Protein AF-T1W4P6-F1 (afdb_monomer_lite)

pLDDT: mean 89.42, std 10.17, range [40.12, 97.69]

Organism: NCBI:txid1389731

InterPro domains:
  IPR001242 Condensation domain [PF00668] (40-151)
  IPR023213 Chloramphenicol acetyltransferase-like domain superfamily [G3DSA:3.30.559.10] (38-151)

Foldseek 3Di:
DDDPCPVVVVVVVVVVVVVVVVVVVPDPPDDDDDDDPPPFDDDDPVRQVVVVVCVVPPLFLPPFDADDDDDPDDDDVVVVQVVVQVVCQVDQVQQWAWAADPVRGTGIDRDNGDHAAEDDDDAPDPVSVVVVSVVVSSGDADRHPDSPHYD

Sequence (151 aa):
MTDLKDPAREAARQALIARRLRARQTAPTARITPRPSGAEVPLSYAQERVWFMDQLAPGEAAYHIAVPLRVRGPLDVDALRAALTGLAERHESQRTRFPADADGRPTVVVADTADVPLTVVDAPDEAAAQALVEAAAAEPFDLANGPLLRA

Structure (mmCIF, N/CA/C/O backbone):
data_AF-T1W4P6-F1
#
_entry.id   AF-T1W4P6-F1
#
loop_
_atom_site.group_PDB
_atom_site.id
_atom_site.type_symbol
_atom_site.label_atom_id
_atom_site.label_alt_id
_atom_site.label_comp_id
_atom_site.label_asym_id
_atom_site.label_entity_id
_atom_s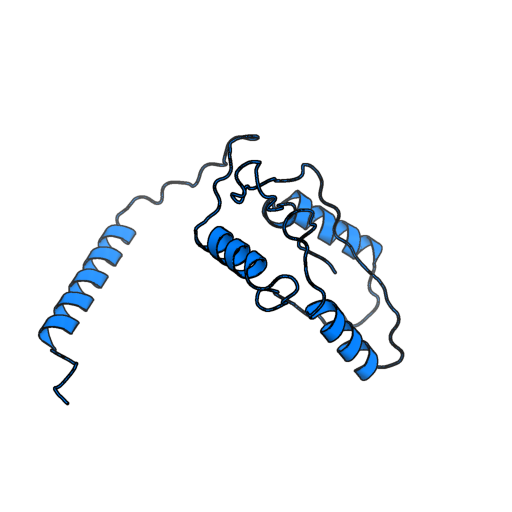ite.label_seq_id
_atom_site.pdbx_PDB_ins_code
_atom_site.Cartn_x
_atom_site.Cartn_y
_atom_site.Cartn_z
_atom_site.occupancy
_atom_site.B_iso_or_equiv
_atom_site.auth_seq_id
_atom_site.auth_comp_id
_atom_site.auth_asym_id
_atom_site.auth_atom_id
_atom_site.pdbx_PDB_model_num
ATOM 1 N N . MET A 1 1 ? 13.407 38.004 28.223 1.00 40.12 1 MET A N 1
ATOM 2 C CA . MET A 1 1 ? 14.023 36.770 27.695 1.00 40.12 1 MET A CA 1
ATOM 3 C C . MET A 1 1 ? 14.544 35.998 28.895 1.00 40.12 1 MET A C 1
ATOM 5 O O . MET A 1 1 ? 15.700 36.144 29.261 1.00 40.12 1 MET A O 1
ATOM 9 N N . THR A 1 2 ? 13.630 35.339 29.610 1.00 44.28 2 THR A N 1
ATOM 10 C CA . THR A 1 2 ? 13.870 34.798 30.955 1.00 44.28 2 THR A CA 1
ATOM 11 C C . THR A 1 2 ? 14.098 33.297 30.854 1.00 44.28 2 THR A C 1
ATOM 13 O O . THR A 1 2 ? 13.376 32.600 30.145 1.00 44.28 2 THR A O 1
ATOM 16 N N . ASP A 1 3 ? 15.151 32.871 31.533 1.00 51.06 3 ASP A N 1
ATOM 17 C CA . ASP A 1 3 ? 15.798 31.566 31.524 1.00 51.06 3 ASP A CA 1
ATOM 18 C C . ASP A 1 3 ? 14.819 30.375 31.581 1.00 51.06 3 ASP A C 1
ATOM 20 O O . ASP A 1 3 ? 14.034 30.227 32.518 1.00 51.06 3 ASP A O 1
ATOM 24 N N . LEU A 1 4 ? 14.845 29.535 30.541 1.00 53.81 4 LEU A N 1
ATOM 25 C CA . LEU A 1 4 ? 13.861 28.475 30.278 1.00 53.81 4 LEU A CA 1
ATOM 26 C C . LEU A 1 4 ? 14.314 27.086 30.768 1.00 53.81 4 LEU A C 1
ATOM 28 O O . LEU A 1 4 ? 13.773 26.069 30.330 1.00 53.81 4 LEU A O 1
ATOM 32 N N . LYS A 1 5 ? 15.312 27.018 31.655 1.00 59.38 5 LYS A N 1
ATOM 33 C CA . LYS A 1 5 ? 15.828 25.761 32.218 1.00 59.38 5 LYS A CA 1
ATOM 34 C C . LYS A 1 5 ? 15.899 25.827 33.738 1.00 59.38 5 LYS A C 1
ATOM 36 O O . LYS A 1 5 ? 16.974 25.797 34.321 1.00 59.38 5 LYS A O 1
ATOM 41 N N . ASP A 1 6 ? 14.731 25.885 34.370 1.00 79.19 6 ASP A N 1
ATOM 42 C CA . ASP A 1 6 ? 14.603 25.663 35.811 1.00 79.19 6 ASP A CA 1
ATOM 43 C C . ASP A 1 6 ? 15.124 24.246 36.157 1.00 79.19 6 ASP A C 1
ATOM 45 O O . ASP A 1 6 ? 14.495 23.248 35.775 1.00 79.19 6 ASP A O 1
ATOM 49 N N . PRO A 1 7 ? 16.265 24.125 36.860 1.00 76.88 7 PRO A N 1
ATOM 50 C CA . PRO A 1 7 ? 16.890 22.838 37.154 1.00 76.88 7 PRO A CA 1
ATOM 51 C C . PRO A 1 7 ? 16.015 21.952 38.051 1.00 76.88 7 PRO A C 1
ATOM 53 O O . PRO A 1 7 ? 16.107 20.724 37.977 1.00 76.88 7 PRO A O 1
ATOM 56 N N . ALA A 1 8 ? 15.115 22.539 38.849 1.00 80.69 8 ALA A N 1
ATOM 57 C CA . ALA A 1 8 ? 14.180 21.782 39.675 1.00 80.69 8 ALA A CA 1
ATOM 58 C C . ALA A 1 8 ? 13.114 21.078 38.821 1.00 80.69 8 ALA A C 1
ATOM 60 O O . ALA A 1 8 ? 12.750 19.930 39.096 1.00 80.69 8 ALA A O 1
ATOM 61 N N . ARG A 1 9 ? 12.651 21.722 37.739 1.00 78.56 9 ARG A N 1
ATOM 62 C CA . ARG A 1 9 ? 11.715 21.110 36.778 1.00 78.56 9 ARG A CA 1
ATOM 63 C C . ARG A 1 9 ? 12.354 19.961 36.008 1.00 78.56 9 ARG A C 1
ATOM 65 O O . ARG A 1 9 ? 11.701 18.940 35.797 1.00 78.56 9 ARG A O 1
ATOM 72 N N . GLU A 1 10 ? 13.618 20.102 35.621 1.00 85.88 10 GLU A N 1
ATOM 73 C CA . GLU A 1 10 ? 14.347 19.047 34.912 1.00 85.88 10 GLU A CA 1
ATOM 74 C C . GLU A 1 10 ? 14.583 17.825 35.814 1.00 85.88 10 GLU A C 1
ATOM 76 O O 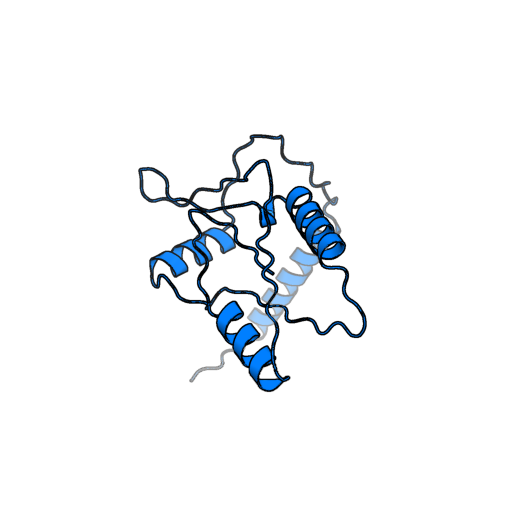. GLU A 1 10 ? 14.284 16.697 35.418 1.00 85.88 10 GLU A O 1
ATOM 81 N N . ALA A 1 11 ? 14.988 18.037 37.070 1.00 88.00 11 ALA A N 1
ATOM 82 C CA . ALA A 1 11 ? 15.131 16.959 38.049 1.00 88.00 11 ALA A CA 1
ATOM 83 C C . ALA A 1 11 ? 13.797 16.236 38.320 1.00 88.00 11 ALA A C 1
ATOM 85 O O . ALA A 1 11 ? 13.741 15.003 38.346 1.00 88.00 11 ALA A O 1
ATOM 86 N N . ALA A 1 12 ? 12.695 16.985 38.454 1.00 90.50 12 ALA A N 1
ATOM 87 C CA . ALA A 1 12 ? 11.360 16.412 38.627 1.00 90.50 12 ALA A CA 1
ATOM 88 C C . ALA A 1 12 ? 10.919 15.581 37.408 1.00 90.50 12 ALA A C 1
ATOM 90 O O . ALA A 1 12 ? 10.349 14.495 37.564 1.00 90.50 12 ALA A O 1
ATOM 91 N N . ARG A 1 13 ? 11.222 16.047 36.188 1.00 88.12 13 ARG A N 1
ATOM 92 C CA . ARG A 1 13 ? 10.955 15.317 34.941 1.00 88.12 13 ARG A CA 1
ATOM 93 C C . ARG A 1 13 ? 11.752 14.017 34.874 1.00 88.12 13 ARG A C 1
ATOM 95 O O . ARG A 1 13 ? 11.176 12.971 34.576 1.00 88.12 13 ARG A O 1
ATOM 102 N N . GLN A 1 14 ? 13.044 14.058 35.187 1.00 90.56 14 GLN A N 1
ATOM 103 C CA . GLN A 1 14 ? 13.910 12.876 35.198 1.00 90.56 14 GLN A CA 1
ATOM 104 C C . GLN A 1 14 ? 13.453 11.849 36.240 1.00 90.56 14 GLN A C 1
ATOM 106 O O . GLN A 1 14 ? 13.344 10.663 35.926 1.00 90.56 14 GLN A O 1
ATOM 111 N N . ALA A 1 15 ? 13.087 12.297 37.445 1.00 91.12 15 ALA A N 1
ATOM 112 C CA . ALA A 1 15 ? 12.538 11.432 38.486 1.00 91.12 15 ALA A CA 1
ATOM 113 C C . ALA A 1 15 ? 11.208 10.785 38.060 1.00 91.12 15 ALA A C 1
ATOM 115 O O . ALA A 1 15 ? 10.995 9.588 38.277 1.00 91.12 15 ALA A O 1
ATOM 116 N N . LEU A 1 16 ? 10.325 11.543 37.400 1.00 90.38 16 LEU A N 1
ATOM 117 C CA . LEU A 1 16 ? 9.068 11.024 36.861 1.00 90.38 16 LEU A CA 1
ATOM 118 C C . LEU A 1 16 ? 9.304 9.970 35.770 1.00 90.38 16 LEU A C 1
ATOM 120 O O . LEU A 1 16 ? 8.656 8.919 35.790 1.00 90.38 16 LEU A O 1
ATOM 124 N N . ILE A 1 17 ? 10.231 10.229 34.842 1.00 89.75 17 ILE A N 1
ATOM 125 C CA . ILE A 1 17 ? 10.608 9.288 33.779 1.00 89.75 17 ILE A CA 1
ATOM 126 C C . ILE A 1 17 ? 11.190 8.013 34.393 1.00 89.75 17 ILE A C 1
ATOM 128 O O . ILE A 1 17 ? 10.714 6.922 34.083 1.00 89.75 17 ILE A O 1
ATOM 132 N N . ALA A 1 18 ? 12.143 8.128 35.320 1.00 90.00 18 ALA A N 1
ATOM 133 C CA . ALA A 1 18 ? 12.743 6.981 35.998 1.00 90.00 18 ALA A CA 1
ATOM 134 C C . ALA A 1 18 ? 11.692 6.139 36.739 1.00 90.00 18 ALA A C 1
ATOM 136 O O . ALA A 1 18 ? 11.698 4.910 36.645 1.00 90.00 18 ALA A O 1
ATOM 137 N N . ARG A 1 19 ? 10.733 6.786 37.419 1.00 88.12 19 ARG A N 1
ATOM 138 C CA . ARG A 1 19 ? 9.617 6.102 38.089 1.00 88.12 19 ARG A CA 1
ATOM 139 C C . ARG A 1 19 ? 8.716 5.361 37.097 1.00 88.12 19 ARG A C 1
ATOM 141 O O . ARG A 1 19 ? 8.358 4.214 37.346 1.00 88.12 19 ARG A O 1
ATOM 148 N N . ARG A 1 20 ? 8.368 5.989 35.967 1.00 85.94 20 ARG A N 1
ATOM 149 C CA . ARG A 1 20 ? 7.557 5.377 34.894 1.00 85.94 20 ARG A CA 1
ATOM 150 C C . ARG A 1 20 ? 8.270 4.186 34.248 1.00 85.94 20 ARG A C 1
ATOM 152 O O . ARG A 1 20 ? 7.627 3.172 33.994 1.00 85.94 20 ARG A O 1
ATOM 159 N N . LEU A 1 21 ? 9.577 4.296 34.003 1.00 82.31 21 LEU A N 1
ATOM 160 C CA . LEU A 1 21 ? 10.385 3.220 33.425 1.00 82.31 21 LEU A CA 1
ATOM 161 C C . LEU A 1 21 ? 10.487 2.019 34.372 1.00 82.31 21 LEU A C 1
ATOM 163 O O . LEU A 1 21 ? 10.262 0.895 33.933 1.00 82.31 21 LEU A O 1
ATOM 167 N N . ARG A 1 22 ? 10.727 2.248 35.671 1.00 82.31 22 ARG A N 1
ATOM 168 C CA . ARG A 1 22 ? 10.727 1.181 36.688 1.00 82.31 22 ARG A CA 1
ATOM 169 C C . ARG A 1 22 ? 9.370 0.483 36.784 1.00 82.31 22 ARG A C 1
ATOM 171 O O . ARG A 1 22 ? 9.324 -0.738 36.737 1.00 82.31 22 ARG A O 1
ATOM 178 N N . ALA A 1 23 ? 8.274 1.244 36.824 1.00 74.81 23 ALA A N 1
ATOM 179 C CA . ALA A 1 23 ? 6.922 0.680 36.862 1.00 74.81 23 ALA A CA 1
ATOM 180 C C . ALA A 1 23 ? 6.593 -0.176 35.622 1.00 74.81 23 ALA A C 1
ATOM 182 O O . ALA A 1 23 ? 5.919 -1.197 35.739 1.00 74.81 23 ALA A O 1
ATOM 183 N N . ARG A 1 24 ? 7.095 0.210 34.439 1.00 67.94 24 ARG A N 1
ATOM 184 C CA . ARG A 1 24 ? 6.977 -0.580 33.201 1.00 67.94 24 ARG A CA 1
ATOM 185 C C . ARG A 1 24 ? 7.800 -1.867 33.227 1.00 67.94 24 ARG A C 1
ATOM 187 O O . ARG A 1 24 ? 7.344 -2.861 32.684 1.00 67.94 24 ARG A O 1
ATOM 194 N N . GLN A 1 25 ? 8.983 -1.846 33.839 1.00 68.31 25 GLN A N 1
ATOM 195 C CA . GLN A 1 25 ? 9.841 -3.030 33.973 1.00 68.31 25 GLN A CA 1
ATOM 196 C C . GLN A 1 25 ? 9.273 -4.055 34.962 1.00 68.31 25 GLN A C 1
ATOM 198 O O . GLN A 1 25 ? 9.517 -5.246 34.812 1.00 68.31 25 GLN A O 1
ATOM 203 N N . THR A 1 26 ? 8.510 -3.604 35.961 1.00 67.88 26 THR A N 1
ATOM 204 C CA . THR A 1 26 ? 7.869 -4.477 36.957 1.00 67.88 26 THR A CA 1
ATOM 205 C C . THR A 1 26 ? 6.483 -4.967 36.548 1.00 67.88 26 THR A C 1
ATOM 207 O O . THR A 1 26 ? 5.939 -5.857 37.197 1.00 67.88 26 THR A O 1
ATOM 210 N N . ALA A 1 27 ? 5.882 -4.382 35.509 1.00 68.81 27 ALA A N 1
ATOM 211 C CA . ALA A 1 27 ? 4.603 -4.850 35.001 1.00 68.81 27 ALA A CA 1
ATOM 212 C C . ALA A 1 27 ? 4.817 -6.185 34.267 1.00 68.81 27 ALA A C 1
ATOM 214 O O . ALA A 1 27 ? 5.669 -6.243 33.376 1.00 68.81 27 ALA A O 1
ATOM 215 N N . PRO A 1 28 ? 4.070 -7.255 34.599 1.00 68.25 28 PRO A N 1
ATOM 216 C CA . PRO A 1 28 ? 4.125 -8.478 33.815 1.00 68.25 28 PRO A CA 1
ATOM 217 C C . PRO A 1 28 ? 3.788 -8.133 32.363 1.00 68.25 28 PRO A C 1
ATOM 219 O O . PRO A 1 28 ? 2.805 -7.438 32.093 1.00 68.25 28 PRO A O 1
ATOM 222 N N . THR A 1 29 ? 4.618 -8.588 31.426 1.00 71.44 29 THR A N 1
ATOM 223 C CA . THR A 1 29 ? 4.344 -8.467 29.995 1.00 71.44 29 THR A CA 1
ATOM 224 C C . THR A 1 29 ? 3.125 -9.321 29.679 1.00 71.44 29 THR A C 1
ATOM 226 O O . THR A 1 29 ? 3.221 -10.519 29.411 1.00 71.44 29 THR A O 1
ATOM 229 N N . ALA A 1 30 ? 1.944 -8.710 29.767 1.00 75.12 30 ALA A N 1
ATOM 230 C CA . ALA A 1 30 ? 0.710 -9.336 29.336 1.00 75.12 30 ALA A CA 1
ATOM 231 C C . ALA A 1 30 ? 0.892 -9.765 27.877 1.00 75.12 30 ALA A C 1
ATOM 233 O O . ALA A 1 30 ? 1.263 -8.956 27.021 1.00 75.12 30 ALA A O 1
ATOM 234 N N . ARG A 1 31 ? 0.690 -11.057 27.599 1.00 81.88 31 ARG A N 1
ATOM 235 C CA . ARG A 1 31 ? 0.717 -11.554 26.225 1.00 81.88 31 ARG A CA 1
ATOM 236 C C . ARG A 1 31 ? -0.386 -10.847 25.452 1.00 81.88 31 ARG A C 1
ATOM 238 O O . ARG A 1 31 ? -1.541 -10.874 25.870 1.00 81.88 31 ARG A O 1
ATOM 245 N N . ILE A 1 32 ? -0.024 -10.244 24.326 1.00 80.12 32 ILE A N 1
ATOM 246 C CA . ILE A 1 32 ? -1.004 -9.736 23.372 1.00 80.12 32 ILE A CA 1
ATOM 247 C C . ILE A 1 32 ? -1.686 -10.964 22.772 1.00 80.12 32 ILE A C 1
ATOM 249 O O . ILE A 1 32 ? -1.058 -11.751 22.063 1.00 80.12 32 ILE A O 1
ATOM 253 N N . THR A 1 33 ? -2.947 -11.173 23.126 1.00 85.19 33 THR A N 1
ATOM 254 C CA . THR A 1 33 ? -3.762 -12.242 22.553 1.00 85.19 33 THR A CA 1
ATOM 255 C C . THR A 1 33 ? -4.211 -11.844 21.149 1.00 85.19 33 THR A C 1
ATOM 257 O O . THR A 1 33 ? -4.514 -10.667 20.935 1.00 85.19 33 THR A O 1
ATOM 260 N N . PRO A 1 34 ? -4.297 -12.790 20.197 1.00 82.38 34 PRO A N 1
ATOM 261 C CA . PRO A 1 34 ? -4.894 -12.516 18.897 1.00 82.38 34 PRO A CA 1
ATOM 262 C C . PRO A 1 34 ? -6.296 -11.927 19.058 1.00 82.38 34 PRO A C 1
ATOM 264 O O . PRO A 1 34 ? -7.078 -12.387 19.896 1.00 82.38 34 PRO A O 1
ATOM 267 N N . ARG A 1 35 ? -6.614 -10.911 18.256 1.00 84.00 35 ARG A N 1
ATOM 268 C CA . ARG A 1 35 ? -7.983 -10.408 18.152 1.00 84.00 35 ARG A CA 1
ATOM 269 C C . ARG A 1 35 ? -8.860 -11.508 17.527 1.00 84.00 35 ARG A C 1
ATOM 271 O O . ARG A 1 35 ? -8.409 -12.143 16.572 1.00 84.00 35 ARG A O 1
ATOM 278 N N . PRO A 1 36 ? -10.085 -11.748 18.026 1.00 83.75 36 PRO A N 1
ATOM 279 C CA . PRO A 1 36 ? -11.027 -12.649 17.369 1.00 83.75 36 PRO A CA 1
ATOM 280 C C . PRO A 1 36 ? -11.304 -12.216 15.924 1.00 83.75 36 PRO A C 1
ATOM 282 O O . PRO A 1 36 ? -11.367 -11.020 15.632 1.00 83.75 36 PRO A O 1
ATOM 285 N N . SER A 1 37 ? -11.494 -13.183 15.025 1.00 76.62 37 SER A N 1
ATOM 286 C CA . SER A 1 37 ? -11.871 -12.884 13.640 1.00 76.62 37 SER A CA 1
ATOM 287 C C . SER A 1 37 ? -13.221 -12.160 13.595 1.00 76.62 37 SER A C 1
ATOM 289 O O . SER A 1 37 ? -14.131 -12.510 14.347 1.00 76.62 37 SER A O 1
ATOM 291 N N . GLY A 1 38 ? -13.341 -11.139 12.744 1.00 74.94 38 GLY A N 1
ATOM 292 C CA . GLY A 1 38 ? -14.562 -10.338 12.596 1.00 74.94 38 GLY A CA 1
ATOM 293 C C . GLY A 1 38 ? -14.839 -9.340 13.726 1.00 74.94 38 GLY A C 1
ATOM 294 O O . GLY A 1 38 ? -15.837 -8.627 13.662 1.00 74.94 38 GLY A O 1
ATOM 295 N N . ALA A 1 39 ? -13.985 -9.256 14.752 1.00 82.19 39 ALA A N 1
ATOM 296 C CA . ALA A 1 39 ? -14.099 -8.193 15.743 1.00 82.19 39 ALA A CA 1
ATOM 297 C C . ALA A 1 39 ? -13.767 -6.834 15.111 1.00 82.19 39 ALA A C 1
ATOM 299 O O . ALA A 1 39 ? -12.823 -6.721 14.324 1.00 82.19 39 ALA A O 1
ATOM 300 N N . GLU A 1 40 ? -14.523 -5.807 15.496 1.00 79.12 40 GLU A N 1
ATOM 301 C CA . GLU A 1 40 ? -14.328 -4.443 15.013 1.00 79.12 40 GLU A CA 1
ATOM 302 C C . GLU A 1 40 ? -12.903 -3.948 15.301 1.00 79.12 40 GLU A C 1
ATOM 304 O O . GLU A 1 40 ? -12.328 -4.191 16.370 1.00 79.12 40 GLU A O 1
ATOM 309 N N . VAL A 1 41 ? -12.319 -3.269 14.314 1.00 84.44 41 VAL A N 1
ATOM 310 C CA . VAL A 1 41 ? -10.951 -2.758 14.378 1.00 84.44 41 VAL A CA 1
ATOM 311 C C . VAL A 1 41 ? -11.012 -1.241 14.464 1.00 84.44 41 VAL A C 1
ATOM 313 O O . VAL A 1 41 ? -11.237 -0.595 13.442 1.00 84.44 41 VAL A O 1
ATOM 316 N N . PRO A 1 42 ? -10.814 -0.640 15.648 1.00 86.00 42 PRO A N 1
ATOM 317 C CA . PRO A 1 42 ? -10.735 0.808 15.724 1.00 86.00 42 PRO A CA 1
ATOM 318 C C . PRO A 1 42 ? -9.471 1.290 15.008 1.00 86.00 42 PRO A C 1
ATOM 320 O O . PRO A 1 42 ? -8.416 0.646 15.085 1.00 86.00 42 PRO A O 1
ATOM 323 N N . LEU A 1 43 ? -9.556 2.453 14.359 1.00 92.31 43 LEU A N 1
ATOM 324 C CA . LEU A 1 43 ? -8.359 3.148 13.905 1.00 92.31 43 LEU A CA 1
ATOM 325 C C . LEU A 1 43 ? -7.496 3.502 15.119 1.00 92.31 43 LEU A C 1
ATOM 327 O O . LEU A 1 43 ? -7.974 3.946 16.164 1.00 92.31 43 LEU A O 1
ATOM 331 N N . SER A 1 44 ? -6.188 3.348 14.966 1.00 92.31 44 SER A N 1
ATOM 332 C CA . SER A 1 44 ? -5.239 4.020 15.845 1.00 92.31 44 SER A CA 1
ATOM 333 C C . SER A 1 44 ? -5.245 5.528 15.577 1.00 92.31 44 SER A C 1
ATOM 335 O O . SER A 1 44 ? -5.481 5.964 14.451 1.00 92.31 44 SER A O 1
ATOM 337 N N . TYR A 1 45 ? -4.859 6.330 16.573 1.00 93.31 45 TYR A N 1
ATOM 338 C CA . TYR A 1 45 ? -4.707 7.784 16.405 1.00 93.31 45 TYR A CA 1
ATOM 339 C C . TYR A 1 45 ? -3.784 8.176 15.241 1.00 93.31 45 TYR A C 1
ATOM 341 O O . TYR A 1 45 ? -3.970 9.215 14.614 1.00 93.31 45 TYR A O 1
ATOM 349 N N . ALA A 1 46 ? -2.769 7.357 14.951 1.00 93.12 46 ALA A N 1
ATOM 350 C CA . ALA A 1 46 ? -1.876 7.593 13.823 1.00 93.12 46 ALA A CA 1
ATOM 351 C C . ALA A 1 46 ? -2.591 7.373 12.481 1.00 93.12 46 ALA A C 1
ATOM 353 O O . ALA A 1 46 ? -2.431 8.188 11.578 1.00 93.12 46 ALA A O 1
ATOM 354 N N . GLN A 1 47 ? -3.399 6.313 12.369 1.00 95.38 47 GLN A N 1
ATOM 355 C CA . GLN A 1 47 ? -4.195 6.041 11.169 1.00 95.38 47 GLN A CA 1
ATOM 356 C C . GLN A 1 47 ? -5.252 7.125 10.948 1.00 95.38 47 GLN A C 1
ATOM 358 O O . GLN A 1 47 ? -5.352 7.646 9.844 1.00 95.38 47 GLN A O 1
ATOM 363 N N . GLU A 1 48 ? -5.979 7.522 11.997 1.00 94.75 48 GLU A N 1
ATOM 364 C CA . GLU A 1 48 ? -6.987 8.587 11.916 1.00 94.75 48 GLU A CA 1
ATOM 365 C C . GLU A 1 48 ? -6.367 9.917 11.466 1.00 94.75 48 GLU A C 1
ATOM 367 O O . GLU A 1 48 ? -6.909 10.600 10.600 1.00 94.75 48 GLU A O 1
ATOM 372 N N . ARG A 1 49 ? -5.178 10.254 11.983 1.00 94.50 49 ARG A N 1
ATOM 373 C CA . ARG A 1 49 ? -4.439 11.443 11.547 1.00 94.50 49 ARG A CA 1
ATOM 374 C C . ARG A 1 49 ? -4.069 11.384 10.066 1.00 94.50 49 ARG A C 1
ATOM 376 O O . ARG A 1 49 ? -4.236 12.388 9.385 1.00 94.50 49 ARG A O 1
ATOM 383 N N . VAL A 1 50 ? -3.520 10.268 9.583 1.00 94.25 50 VAL A N 1
ATOM 384 C CA . VAL A 1 50 ? -3.136 10.136 8.165 1.00 94.25 50 VAL A CA 1
ATOM 385 C C . VAL A 1 50 ? -4.370 10.232 7.271 1.00 94.25 50 VAL A C 1
ATOM 387 O O . VAL A 1 50 ? -4.345 10.991 6.311 1.00 94.25 50 VAL A O 1
ATOM 390 N N . TRP A 1 51 ? -5.461 9.554 7.635 1.00 95.19 51 TRP A N 1
ATOM 391 C CA . TRP A 1 51 ? -6.728 9.641 6.910 1.00 95.19 51 TRP A CA 1
ATOM 392 C C . TRP A 1 51 ? -7.247 11.080 6.843 1.00 95.19 51 TRP A C 1
ATOM 394 O O . TRP A 1 51 ? -7.572 11.574 5.772 1.00 95.19 51 TRP A O 1
ATOM 404 N N . PHE A 1 52 ? -7.253 11.799 7.967 1.00 94.19 52 PHE A N 1
ATOM 405 C CA . PHE A 1 52 ? -7.688 13.195 7.996 1.00 94.19 52 PHE A CA 1
ATOM 406 C C . PHE A 1 52 ? -6.828 14.101 7.103 1.00 94.19 52 PHE A C 1
ATOM 408 O O . PHE A 1 52 ? -7.355 14.980 6.424 1.00 94.19 52 PHE A O 1
ATOM 415 N N . MET A 1 53 ? -5.510 13.890 7.091 1.00 93.56 53 MET A N 1
ATOM 416 C CA . MET A 1 53 ? -4.608 14.656 6.228 1.00 93.56 53 MET A CA 1
ATOM 417 C C . MET A 1 53 ? -4.856 14.372 4.742 1.00 93.56 53 MET A C 1
ATOM 419 O O . MET A 1 53 ? -4.853 15.312 3.954 1.00 93.56 53 MET A O 1
ATOM 423 N N . ASP A 1 54 ? -5.126 13.117 4.379 1.00 93.06 54 ASP A N 1
ATOM 424 C CA . ASP A 1 54 ? -5.519 12.734 3.019 1.00 93.06 54 ASP A CA 1
ATOM 425 C C . ASP A 1 54 ? -6.830 13.417 2.585 1.00 93.06 54 ASP A C 1
ATOM 427 O O . ASP A 1 54 ? -6.923 13.920 1.471 1.00 93.06 54 ASP A O 1
ATOM 431 N N . GLN A 1 55 ? -7.810 13.567 3.486 1.00 92.19 55 GLN A N 1
ATOM 432 C CA . GLN A 1 55 ? -9.041 14.312 3.179 1.00 92.19 55 GLN A CA 1
ATOM 433 C C . GLN A 1 55 ? -8.820 15.823 2.997 1.00 92.19 55 GLN A C 1
ATOM 435 O O . GLN A 1 55 ? -9.560 16.471 2.256 1.00 92.19 55 GLN A O 1
ATOM 440 N N . LEU A 1 56 ? -7.829 16.408 3.679 1.00 92.25 56 LEU A N 1
ATOM 441 C CA . LEU A 1 56 ? -7.498 17.831 3.543 1.00 92.25 56 LEU A CA 1
ATOM 442 C C . LEU A 1 56 ? -6.743 18.146 2.249 1.00 92.25 56 LEU A C 1
ATOM 444 O O . LEU A 1 56 ? -6.942 19.222 1.684 1.00 92.25 56 LEU A O 1
ATOM 448 N N . ALA A 1 57 ? -5.878 17.236 1.806 1.00 89.56 57 ALA A N 1
ATOM 449 C CA . ALA A 1 57 ? -5.081 17.388 0.595 1.00 89.56 57 ALA A CA 1
ATOM 450 C C . ALA A 1 57 ? -5.074 16.083 -0.226 1.00 89.56 57 ALA A C 1
ATOM 452 O O . ALA A 1 57 ? -4.061 15.376 -0.258 1.00 89.56 57 ALA A O 1
ATOM 453 N N . PRO A 1 58 ? -6.198 15.749 -0.892 1.00 88.12 58 PRO A N 1
ATOM 454 C CA . PRO A 1 58 ? -6.303 14.513 -1.655 1.00 88.12 58 PRO A CA 1
ATOM 455 C C . PRO A 1 58 ? -5.273 14.465 -2.782 1.00 88.12 58 PRO A C 1
ATOM 457 O O . PRO A 1 58 ? -5.085 15.443 -3.510 1.00 88.12 58 PRO A O 1
ATOM 460 N N . GLY A 1 59 ? -4.637 13.308 -2.957 1.00 85.38 59 GLY A N 1
ATOM 461 C CA . GLY A 1 59 ? -3.652 13.098 -4.018 1.00 85.38 59 GLY A CA 1
ATOM 462 C C . GLY A 1 59 ? -2.222 13.520 -3.665 1.00 85.38 59 GLY A C 1
ATOM 463 O O . GLY A 1 59 ? -1.355 13.490 -4.537 1.00 85.38 59 GLY A O 1
ATOM 464 N N . GLU A 1 60 ? -1.940 13.896 -2.415 1.00 89.19 60 GLU A N 1
ATOM 465 C CA . GLU A 1 60 ? -0.567 14.115 -1.958 1.00 89.19 60 GLU A 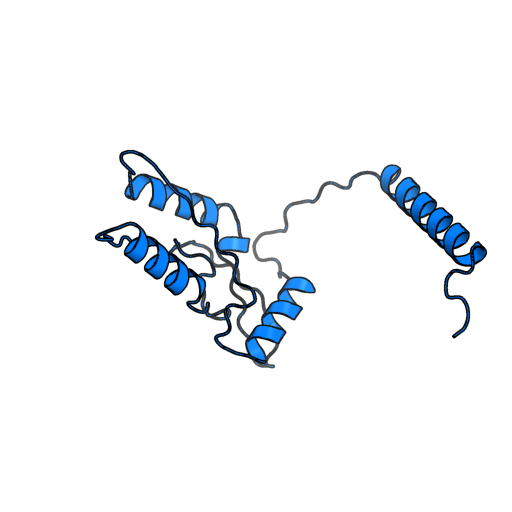CA 1
ATOM 466 C C . GLU A 1 60 ? 0.123 12.815 -1.516 1.00 89.19 60 GLU A C 1
ATOM 468 O O . GLU A 1 60 ? -0.407 12.023 -0.742 1.00 89.19 60 GLU A O 1
ATOM 473 N N . ALA A 1 61 ? 1.382 12.643 -1.923 1.00 89.25 61 ALA A N 1
ATOM 474 C CA . ALA A 1 61 ? 2.217 11.495 -1.563 1.00 89.25 61 ALA A CA 1
ATOM 475 C C . ALA A 1 61 ? 2.958 11.645 -0.217 1.00 89.25 61 ALA A C 1
ATOM 477 O O . ALA A 1 61 ? 3.870 10.874 0.087 1.00 89.25 61 ALA A O 1
ATOM 478 N N . ALA A 1 62 ? 2.606 12.643 0.602 1.00 87.81 62 ALA A N 1
ATOM 479 C CA . ALA A 1 62 ? 3.372 13.043 1.790 1.00 87.81 62 ALA A CA 1
ATOM 480 C C . ALA A 1 62 ? 3.529 11.933 2.850 1.00 87.81 62 ALA A C 1
ATOM 482 O O . ALA A 1 62 ? 4.448 11.984 3.671 1.00 87.81 62 ALA A O 1
ATOM 483 N N . TYR A 1 63 ? 2.643 10.935 2.832 1.00 91.31 63 TYR A N 1
ATOM 484 C CA . TYR A 1 63 ? 2.636 9.804 3.763 1.00 91.31 63 TYR A CA 1
ATOM 485 C C . TYR A 1 63 ? 3.028 8.470 3.119 1.00 91.31 63 TYR A C 1
ATOM 487 O O . TYR A 1 63 ? 2.945 7.430 3.774 1.00 91.31 63 TYR A O 1
ATOM 495 N N . HIS A 1 64 ? 3.474 8.477 1.861 1.00 94.69 64 HIS A N 1
ATOM 496 C CA . HIS A 1 64 ? 3.966 7.268 1.215 1.00 94.69 64 HIS A CA 1
ATOM 497 C C . HIS A 1 64 ? 5.296 6.822 1.822 1.00 94.69 64 HIS A C 1
ATOM 499 O O . HIS A 1 64 ? 6.169 7.627 2.152 1.00 94.69 64 HIS A O 1
ATOM 505 N N . ILE A 1 65 ? 5.469 5.506 1.917 1.00 94.94 65 ILE A N 1
ATOM 506 C CA . ILE A 1 65 ? 6.742 4.879 2.262 1.00 94.94 65 ILE A CA 1
ATOM 507 C C . ILE A 1 65 ? 7.187 4.082 1.039 1.00 94.94 65 ILE A C 1
ATOM 509 O O . ILE A 1 65 ? 6.640 3.019 0.757 1.00 94.94 65 ILE A O 1
ATOM 513 N N . ALA A 1 66 ? 8.178 4.599 0.316 1.00 95.00 66 ALA A N 1
ATOM 514 C CA . ALA A 1 66 ? 8.791 3.912 -0.816 1.00 95.00 66 ALA A CA 1
ATOM 515 C C . ALA A 1 66 ? 10.112 3.259 -0.387 1.00 95.00 66 ALA A C 1
ATOM 517 O O . ALA A 1 66 ? 10.951 3.895 0.254 1.00 95.00 66 ALA A O 1
ATOM 518 N N . VAL A 1 67 ? 10.306 1.989 -0.751 1.00 94.88 67 VAL A N 1
ATOM 519 C CA . VAL A 1 67 ? 11.525 1.223 -0.445 1.00 94.88 67 VAL A CA 1
ATOM 520 C C . VAL A 1 67 ? 12.104 0.664 -1.749 1.00 94.88 67 VAL A C 1
ATOM 522 O O . VAL A 1 67 ? 11.830 -0.484 -2.096 1.00 94.88 67 VAL A O 1
ATOM 525 N N . PRO A 1 68 ? 12.882 1.457 -2.508 1.00 93.19 68 PRO A N 1
ATOM 526 C CA . PRO A 1 68 ? 13.506 0.970 -3.731 1.00 93.19 68 PRO A CA 1
ATOM 527 C C . PRO A 1 68 ? 14.608 -0.045 -3.404 1.00 93.19 68 PRO A C 1
ATOM 529 O O . PRO A 1 68 ? 15.475 0.199 -2.561 1.00 93.19 68 PRO A O 1
ATOM 532 N N . LEU A 1 69 ? 14.590 -1.188 -4.092 1.00 93.44 69 LEU A N 1
ATOM 533 C CA . LEU A 1 69 ? 15.565 -2.264 -3.924 1.00 93.44 69 LEU A CA 1
ATOM 534 C C . LEU A 1 69 ? 16.266 -2.552 -5.248 1.00 93.44 69 LEU A C 1
ATOM 536 O O . LEU A 1 69 ? 15.628 -2.712 -6.285 1.00 93.44 69 LEU A O 1
ATOM 540 N N . ARG A 1 70 ? 17.594 -2.684 -5.206 1.00 93.62 70 ARG A N 1
ATOM 541 C CA . ARG A 1 70 ? 18.381 -3.137 -6.355 1.00 93.62 70 ARG A CA 1
ATOM 542 C C . ARG A 1 70 ? 18.720 -4.614 -6.211 1.00 93.62 70 ARG A C 1
ATOM 544 O O . ARG A 1 70 ? 19.539 -4.990 -5.375 1.00 93.62 70 ARG A O 1
ATOM 551 N N . VAL A 1 71 ? 18.137 -5.426 -7.083 1.00 94.56 71 VAL A N 1
ATOM 552 C CA . VAL A 1 71 ? 18.469 -6.846 -7.238 1.00 94.56 71 VAL A CA 1
ATOM 553 C C . VAL A 1 71 ? 19.489 -6.989 -8.368 1.00 94.56 71 VAL A C 1
ATOM 555 O O . VAL A 1 71 ? 19.387 -6.319 -9.393 1.00 94.56 71 VAL A O 1
ATOM 558 N N . ARG A 1 72 ? 20.511 -7.827 -8.175 1.00 95.00 72 ARG A N 1
ATOM 559 C CA . ARG A 1 72 ? 21.506 -8.149 -9.207 1.00 95.00 72 ARG A CA 1
ATOM 560 C C . ARG A 1 72 ? 21.417 -9.630 -9.541 1.00 95.00 72 ARG A C 1
ATOM 562 O O . ARG A 1 72 ? 21.465 -10.455 -8.634 1.00 95.00 72 ARG A O 1
ATOM 569 N N . GLY A 1 73 ? 21.359 -9.942 -10.831 1.00 95.88 73 GLY A N 1
ATOM 570 C CA . GLY A 1 73 ? 21.159 -11.301 -11.327 1.00 95.88 73 GLY A CA 1
ATOM 571 C C . GLY A 1 73 ? 19.725 -11.537 -11.809 1.00 95.88 73 GLY A C 1
ATOM 572 O O . GLY A 1 73 ? 18.933 -10.594 -11.840 1.00 95.88 73 GLY A O 1
ATOM 573 N N . PRO A 1 74 ? 19.402 -12.771 -12.227 1.00 95.88 74 PRO A N 1
ATOM 574 C CA . PRO A 1 74 ? 18.058 -13.110 -12.672 1.00 95.88 74 PRO A CA 1
ATOM 575 C C . PRO A 1 74 ? 17.062 -12.976 -11.514 1.00 95.88 74 PRO A C 1
ATOM 577 O O . PRO A 1 74 ? 17.319 -13.454 -10.408 1.00 95.88 74 PRO A O 1
ATOM 580 N N . LEU A 1 75 ? 15.927 -12.333 -11.783 1.00 96.19 75 LEU A N 1
ATOM 581 C CA . LEU A 1 75 ? 14.798 -12.230 -10.865 1.00 96.19 75 LEU A CA 1
ATOM 582 C C . LEU A 1 75 ? 13.667 -13.121 -11.380 1.00 96.19 75 LEU A C 1
ATOM 584 O O . LEU A 1 75 ? 13.200 -12.944 -12.503 1.00 96.19 75 LEU A O 1
ATOM 588 N N . ASP A 1 76 ? 13.226 -14.059 -10.550 1.00 97.62 76 ASP A N 1
ATOM 589 C CA . ASP A 1 76 ? 12.003 -14.819 -10.793 1.00 97.62 76 ASP A CA 1
ATOM 590 C C . ASP A 1 76 ? 10.800 -13.970 -10.348 1.00 97.62 76 ASP A C 1
ATOM 592 O O . ASP A 1 76 ? 10.559 -13.767 -9.153 1.00 97.62 76 ASP A O 1
ATOM 596 N N . VAL A 1 77 ? 10.086 -13.414 -11.327 1.00 96.81 77 VAL A N 1
ATOM 597 C CA . VAL A 1 77 ? 8.947 -12.513 -11.105 1.00 96.81 77 VAL A CA 1
ATOM 598 C C . VAL A 1 77 ? 7.761 -13.253 -10.484 1.00 96.81 77 VAL A C 1
ATOM 600 O O . VAL A 1 77 ? 7.061 -12.682 -9.646 1.00 96.81 77 VAL A O 1
ATOM 603 N N . ASP A 1 78 ? 7.550 -14.520 -10.838 1.00 96.88 78 ASP A N 1
ATOM 604 C CA . ASP A 1 78 ? 6.440 -15.313 -10.307 1.00 96.88 78 ASP A CA 1
ATOM 605 C C . ASP A 1 78 ? 6.690 -15.670 -8.839 1.00 96.88 78 ASP A C 1
ATOM 607 O O . ASP A 1 78 ? 5.790 -15.545 -8.001 1.00 96.88 78 ASP A O 1
ATOM 611 N N . ALA A 1 79 ? 7.936 -16.007 -8.492 1.00 97.25 79 ALA A N 1
ATOM 612 C CA . ALA A 1 79 ? 8.337 -16.201 -7.103 1.00 97.25 79 ALA A CA 1
ATOM 613 C C . ALA A 1 79 ? 8.183 -14.913 -6.273 1.00 97.25 79 ALA A C 1
ATOM 615 O O . ALA A 1 79 ? 7.696 -14.966 -5.140 1.00 97.25 79 ALA A O 1
ATOM 616 N N . LEU A 1 80 ? 8.544 -13.748 -6.829 1.00 96.88 80 LEU A N 1
ATOM 617 C CA . LEU A 1 80 ? 8.345 -12.456 -6.165 1.00 96.88 80 LEU A CA 1
ATOM 618 C C . LEU A 1 80 ? 6.855 -12.159 -5.939 1.00 96.88 80 LEU A C 1
ATOM 620 O O . LEU A 1 80 ? 6.469 -11.774 -4.834 1.00 96.88 80 LEU A O 1
ATOM 624 N N . ARG A 1 81 ? 6.009 -12.387 -6.950 1.00 96.25 81 ARG A N 1
ATOM 625 C CA . ARG A 1 81 ? 4.553 -12.214 -6.849 1.00 96.25 81 ARG A CA 1
ATOM 626 C C . ARG A 1 81 ? 3.959 -13.092 -5.749 1.00 96.25 81 ARG A C 1
ATOM 628 O O . ARG A 1 81 ? 3.193 -12.600 -4.917 1.00 96.25 81 ARG A O 1
ATOM 635 N N . ALA A 1 82 ? 4.349 -14.365 -5.699 1.00 96.00 82 ALA A N 1
ATOM 636 C CA . ALA A 1 82 ? 3.908 -15.292 -4.661 1.00 96.00 82 ALA A CA 1
ATOM 637 C C . ALA A 1 82 ? 4.367 -14.849 -3.260 1.00 96.00 82 ALA A C 1
ATOM 639 O O . ALA A 1 82 ? 3.589 -14.903 -2.307 1.00 96.00 82 ALA A O 1
ATOM 640 N N . ALA A 1 83 ? 5.602 -14.353 -3.130 1.00 96.31 83 ALA A N 1
ATOM 641 C CA . ALA A 1 83 ? 6.133 -13.859 -1.861 1.00 96.31 83 ALA A CA 1
ATOM 642 C C . ALA A 1 83 ? 5.390 -12.610 -1.354 1.00 96.31 83 ALA A C 1
ATOM 644 O O . ALA A 1 83 ? 5.045 -12.542 -0.173 1.00 96.31 83 ALA A O 1
ATOM 645 N N . LEU A 1 84 ? 5.112 -11.641 -2.234 1.00 96.06 84 LEU A N 1
ATOM 646 C CA . LEU A 1 84 ? 4.339 -10.437 -1.902 1.00 96.06 84 LEU A CA 1
ATOM 647 C C . LEU A 1 84 ? 2.904 -10.786 -1.491 1.00 96.06 84 LEU A C 1
ATOM 649 O O . LEU A 1 84 ? 2.417 -10.288 -0.476 1.00 96.06 84 LEU A O 1
ATOM 653 N N . THR A 1 85 ? 2.263 -11.694 -2.230 1.00 94.69 85 THR A N 1
ATOM 654 C CA . THR A 1 85 ? 0.909 -12.181 -1.922 1.00 94.69 85 THR A CA 1
ATOM 655 C C . THR A 1 85 ? 0.876 -12.857 -0.552 1.00 94.69 85 THR A C 1
ATOM 657 O O . THR A 1 85 ? 0.093 -12.463 0.309 1.00 94.69 85 THR A O 1
ATOM 660 N N . GLY A 1 86 ? 1.796 -13.791 -0.285 1.00 95.44 86 GLY A N 1
ATOM 661 C CA . GLY A 1 86 ? 1.872 -14.479 1.006 1.00 95.44 86 GLY A CA 1
ATOM 662 C C . GLY A 1 86 ? 2.177 -13.540 2.182 1.00 95.44 86 GLY A C 1
ATOM 663 O O . GLY A 1 86 ? 1.666 -13.738 3.287 1.00 95.44 86 GLY A O 1
ATOM 664 N N . LEU A 1 87 ? 2.972 -12.483 1.963 1.00 95.06 87 LEU A N 1
ATOM 665 C CA . LEU A 1 87 ? 3.187 -11.437 2.966 1.00 95.06 87 LEU A CA 1
ATOM 666 C C . LEU A 1 87 ? 1.877 -10.704 3.279 1.00 95.06 87 LEU A C 1
ATOM 668 O O . LEU A 1 87 ? 1.550 -10.505 4.450 1.00 95.06 87 LEU A O 1
ATOM 672 N N . ALA A 1 88 ? 1.124 -10.314 2.254 1.00 94.88 88 ALA A N 1
ATOM 673 C CA . ALA A 1 88 ? -0.108 -9.565 2.439 1.00 94.88 88 ALA A CA 1
ATOM 674 C C . ALA A 1 88 ? -1.245 -10.422 3.032 1.00 94.88 88 ALA A C 1
ATOM 676 O O . ALA A 1 88 ? -1.984 -9.944 3.892 1.00 94.88 88 ALA A O 1
ATOM 677 N N . GLU A 1 89 ? -1.326 -11.710 2.689 1.00 93.62 89 GLU A N 1
ATOM 678 C CA . GLU A 1 89 ? -2.230 -12.670 3.339 1.00 93.62 89 GLU A CA 1
ATOM 679 C C . GLU A 1 89 ? -1.913 -12.827 4.834 1.00 93.62 89 GLU A C 1
ATOM 681 O O . GLU A 1 89 ? -2.809 -12.806 5.685 1.00 93.62 89 GLU A O 1
ATOM 686 N N . ARG A 1 90 ? -0.620 -12.926 5.176 1.00 92.31 90 ARG A N 1
ATOM 687 C CA . ARG A 1 90 ? -0.146 -13.068 6.559 1.00 92.31 90 ARG A CA 1
ATOM 688 C C . ARG A 1 90 ? -0.400 -11.820 7.409 1.00 92.31 90 ARG A C 1
ATOM 690 O O . ARG A 1 90 ? -0.588 -11.946 8.621 1.00 92.31 90 ARG A O 1
ATOM 697 N N . HIS A 1 91 ? -0.365 -10.628 6.814 1.00 92.94 91 HIS A N 1
ATOM 698 C CA . HIS A 1 91 ? -0.409 -9.355 7.532 1.00 92.94 91 HIS A CA 1
ATOM 699 C C . HIS A 1 91 ? -1.661 -8.544 7.185 1.00 92.94 91 HIS A C 1
ATOM 701 O O . HIS A 1 91 ? -1.707 -7.870 6.162 1.00 92.94 91 HIS A O 1
ATOM 707 N N . GLU A 1 92 ? -2.638 -8.510 8.101 1.00 91.75 92 GLU A N 1
ATOM 708 C CA . GLU A 1 92 ? -3.887 -7.738 7.945 1.00 91.75 92 GLU A CA 1
ATOM 709 C C . GLU A 1 92 ? -3.662 -6.284 7.517 1.00 91.75 92 GLU A C 1
ATOM 711 O O . GLU A 1 92 ? -4.406 -5.758 6.692 1.00 91.75 92 GLU A O 1
ATOM 716 N N . SER A 1 93 ? -2.612 -5.638 8.033 1.00 92.06 93 SER A N 1
ATOM 717 C CA . SER A 1 93 ? -2.294 -4.247 7.704 1.00 92.06 93 SER A CA 1
ATOM 718 C C . SER A 1 93 ? -2.056 -4.015 6.209 1.00 92.06 93 SER A C 1
ATOM 720 O O . SER A 1 93 ? -2.319 -2.917 5.740 1.00 92.06 93 SER A O 1
ATOM 722 N N . GLN A 1 94 ? -1.591 -5.026 5.466 1.00 94.62 94 GLN A N 1
ATOM 723 C CA . GLN A 1 94 ? -1.324 -4.924 4.025 1.00 94.62 94 GLN A CA 1
ATOM 724 C C . GLN A 1 94 ? -2.568 -5.136 3.153 1.00 94.62 94 GLN A C 1
ATOM 726 O O . GLN A 1 94 ? -2.550 -4.832 1.966 1.00 94.62 94 GLN A O 1
ATOM 731 N N . ARG A 1 95 ? -3.661 -5.632 3.741 1.00 94.06 95 ARG A N 1
ATOM 732 C CA . ARG A 1 95 ? -4.967 -5.840 3.091 1.00 94.06 95 ARG A CA 1
ATOM 733 C C . ARG A 1 95 ? -6.067 -4.988 3.730 1.00 94.06 95 ARG A C 1
ATOM 735 O O . ARG A 1 95 ? -7.249 -5.315 3.653 1.00 94.06 95 ARG A O 1
ATOM 742 N N . THR A 1 96 ? -5.670 -3.910 4.407 1.00 94.06 96 THR A N 1
ATOM 743 C CA . THR A 1 96 ? -6.571 -2.976 5.088 1.00 94.06 96 THR A CA 1
ATOM 744 C C . THR A 1 96 ? -6.831 -1.747 4.218 1.00 94.06 96 THR A C 1
ATOM 746 O O . THR A 1 96 ? -5.896 -1.178 3.661 1.00 94.06 96 THR A O 1
ATOM 749 N N . ARG A 1 97 ? -8.092 -1.310 4.162 1.00 94.81 97 ARG A N 1
ATOM 750 C CA . ARG A 1 97 ? -8.539 -0.037 3.576 1.00 94.81 97 ARG A CA 1
ATOM 751 C C . ARG A 1 97 ? -9.378 0.766 4.577 1.00 94.81 97 ARG A C 1
ATOM 753 O O . ARG A 1 97 ? -9.871 0.208 5.560 1.00 94.81 97 ARG A O 1
ATOM 760 N N . PHE A 1 98 ? -9.542 2.057 4.310 1.00 95.94 98 PHE A N 1
ATOM 761 C CA . PHE A 1 98 ? -10.124 3.049 5.213 1.00 95.94 98 PHE A CA 1
ATOM 762 C C . PHE A 1 98 ? -11.266 3.863 4.569 1.00 95.94 98 PHE A C 1
ATOM 764 O O . PHE A 1 98 ? -11.124 5.072 4.362 1.00 95.94 98 PHE A O 1
ATOM 771 N N . PRO A 1 99 ? -12.403 3.234 4.216 1.00 95.56 99 PRO A N 1
ATOM 772 C CA . PRO A 1 99 ? -13.543 3.953 3.667 1.00 95.56 99 PRO A CA 1
ATOM 773 C C . PRO A 1 99 ? -14.228 4.799 4.746 1.00 95.56 99 PRO A C 1
ATOM 775 O O . PRO A 1 99 ? -14.203 4.467 5.937 1.00 95.56 99 PRO A O 1
ATOM 778 N N . ALA A 1 100 ? -14.879 5.875 4.311 1.00 95.25 100 ALA A N 1
ATOM 779 C CA . ALA A 1 100 ? -15.796 6.626 5.155 1.00 95.25 100 ALA A CA 1
ATOM 780 C C . ALA A 1 100 ? -17.110 5.848 5.349 1.00 95.25 100 ALA A C 1
ATOM 782 O O . ALA A 1 100 ? -17.600 5.210 4.413 1.00 95.25 100 ALA A O 1
ATOM 783 N N . ASP A 1 101 ? -17.687 5.908 6.547 1.00 93.69 101 ASP A N 1
ATOM 784 C CA . ASP A 1 101 ? -19.060 5.467 6.793 1.00 93.69 101 ASP A CA 1
ATOM 785 C C . ASP A 1 101 ? -20.095 6.490 6.282 1.00 93.69 101 ASP A C 1
ATOM 787 O O . ASP A 1 101 ? -19.762 7.515 5.682 1.00 93.69 101 ASP A O 1
ATOM 791 N N . ALA A 1 102 ? -21.379 6.210 6.523 1.00 94.19 102 ALA A N 1
ATOM 792 C CA . ALA A 1 102 ? -22.479 7.087 6.121 1.00 94.19 102 ALA A CA 1
ATOM 793 C C . ALA A 1 102 ? -22.445 8.476 6.792 1.00 94.19 102 ALA A C 1
ATOM 795 O O . ALA A 1 102 ? -23.014 9.420 6.247 1.00 94.19 102 ALA A O 1
ATOM 796 N N . ASP A 1 103 ? -21.770 8.605 7.938 1.00 93.69 103 ASP A N 1
ATOM 797 C CA . ASP A 1 103 ? -21.603 9.856 8.680 1.00 93.69 103 ASP A CA 1
ATOM 798 C C . ASP A 1 103 ? -20.283 10.573 8.322 1.00 93.69 103 ASP A C 1
ATOM 800 O O . ASP A 1 103 ? -19.950 11.602 8.917 1.00 93.69 103 ASP A O 1
ATOM 804 N N . GLY A 1 104 ? -19.518 10.046 7.358 1.00 91.25 104 GLY A N 1
ATOM 805 C CA . GLY A 1 104 ? -18.243 10.607 6.913 1.00 91.25 104 GLY A CA 1
ATOM 806 C C . GLY A 1 104 ? -17.061 10.303 7.838 1.00 91.25 104 GLY A C 1
ATOM 807 O O . GLY A 1 104 ? -16.041 10.987 7.759 1.00 91.25 104 GLY A O 1
ATOM 808 N N . ARG A 1 105 ? -17.174 9.316 8.736 1.00 92.00 105 ARG A N 1
ATOM 809 C CA . ARG A 1 105 ? -16.102 8.933 9.669 1.00 92.00 105 ARG A CA 1
ATOM 810 C C . ARG A 1 105 ? -15.254 7.801 9.094 1.00 92.00 105 ARG A C 1
ATOM 812 O O . ARG A 1 105 ? -15.800 6.912 8.442 1.00 92.00 105 ARG A O 1
ATOM 819 N N . PRO A 1 106 ? -13.934 7.780 9.348 1.00 94.38 106 PRO A N 1
ATOM 820 C CA . PRO A 1 106 ? -13.090 6.696 8.874 1.00 94.38 106 PRO A CA 1
ATOM 821 C C . PRO A 1 106 ? -13.436 5.382 9.571 1.00 94.38 106 PRO A C 1
ATOM 823 O O . PRO A 1 106 ? -13.558 5.321 10.795 1.00 94.38 106 PRO A O 1
ATOM 826 N N . THR A 1 107 ? -13.504 4.312 8.788 1.00 94.69 107 THR A N 1
ATOM 827 C CA . THR A 1 107 ? -13.626 2.936 9.280 1.00 94.69 107 THR A CA 1
ATOM 828 C C . THR A 1 107 ? -12.416 2.110 8.856 1.00 94.69 107 THR A C 1
ATOM 830 O O . THR A 1 107 ? -11.620 2.548 8.032 1.00 94.69 107 THR A O 1
ATOM 833 N N . VAL A 1 108 ? -12.237 0.923 9.438 1.00 94.31 108 VAL A N 1
ATOM 834 C CA . VAL A 1 108 ? -11.199 -0.030 9.020 1.00 94.31 108 VAL A CA 1
ATOM 835 C C . VAL A 1 108 ? -11.879 -1.235 8.404 1.00 94.31 108 VAL A C 1
ATOM 837 O O . VAL A 1 108 ? -12.675 -1.901 9.065 1.00 94.31 108 VAL A O 1
ATOM 840 N N . VAL A 1 109 ? -11.517 -1.564 7.167 1.00 93.25 109 VAL A N 1
ATOM 841 C CA . VAL A 1 109 ? -11.955 -2.806 6.533 1.00 93.25 109 VAL A CA 1
ATOM 842 C C . VAL A 1 109 ? -10.745 -3.623 6.126 1.00 93.25 109 VAL A C 1
ATOM 844 O O . VAL A 1 109 ? -9.916 -3.176 5.338 1.00 93.25 109 VAL A O 1
ATOM 847 N N . VAL A 1 110 ? -10.669 -4.843 6.648 1.00 92.56 110 VAL A N 1
ATOM 848 C CA . VAL A 1 110 ? -9.627 -5.811 6.308 1.00 92.56 110 VAL A CA 1
ATOM 849 C C . VAL A 1 110 ? -10.203 -6.780 5.271 1.00 92.56 110 VAL A C 1
ATOM 851 O O . VAL A 1 110 ? -11.166 -7.480 5.564 1.00 92.56 110 VAL A O 1
ATOM 854 N N . ALA A 1 111 ? -9.663 -6.796 4.052 1.00 90.75 111 ALA A N 1
ATOM 855 C CA . ALA A 1 111 ? -10.124 -7.682 2.977 1.00 90.75 111 ALA A CA 1
ATOM 856 C C . ALA A 1 111 ? -9.676 -9.127 3.222 1.00 90.75 111 ALA A C 1
ATOM 858 O O . ALA A 1 111 ? -8.542 -9.315 3.636 1.00 90.75 111 ALA A O 1
ATOM 859 N N . ASP A 1 112 ? -10.505 -10.141 2.962 1.00 88.75 112 ASP A N 1
ATOM 860 C CA . ASP A 1 112 ? -10.169 -11.552 3.245 1.00 88.75 112 ASP A CA 1
ATOM 861 C C . ASP A 1 112 ? -8.967 -12.070 2.448 1.00 88.75 112 ASP A C 1
ATOM 863 O O . ASP A 1 112 ? -8.160 -12.845 2.960 1.00 88.75 112 ASP A O 1
ATOM 867 N N . THR A 1 113 ? -8.833 -11.605 1.209 1.00 87.31 113 THR A N 1
ATOM 868 C CA . THR A 1 113 ? -7.735 -11.936 0.302 1.00 87.31 113 THR A CA 1
ATOM 869 C C . THR A 1 113 ? -6.878 -10.710 0.040 1.00 87.31 113 THR A C 1
ATOM 871 O O . THR A 1 113 ? -7.366 -9.578 0.075 1.00 87.31 113 THR A O 1
ATOM 874 N N . ALA A 1 114 ? -5.606 -10.939 -0.264 1.00 84.81 114 ALA A N 1
ATOM 875 C CA . ALA A 1 114 ? -4.705 -9.894 -0.709 1.00 84.81 114 ALA A CA 1
ATOM 876 C C . ALA A 1 114 ? -4.374 -10.077 -2.189 1.00 84.81 114 ALA A C 1
ATOM 878 O O . ALA A 1 114 ? -4.015 -11.172 -2.612 1.00 84.81 114 ALA A O 1
ATOM 879 N N . ASP A 1 115 ? -4.455 -8.988 -2.945 1.00 84.69 115 ASP A N 1
ATOM 880 C CA . ASP A 1 115 ? -3.831 -8.876 -4.257 1.00 84.69 115 ASP A CA 1
ATOM 881 C C . ASP A 1 115 ? -2.865 -7.695 -4.191 1.00 84.69 115 ASP A C 1
ATOM 883 O O . ASP A 1 115 ? -3.264 -6.582 -3.838 1.00 84.69 115 ASP A O 1
ATOM 887 N N . VAL A 1 116 ? -1.581 -7.962 -4.430 1.00 94.12 116 VAL A N 1
ATOM 888 C CA . VAL A 1 116 ? -0.539 -6.934 -4.437 1.00 94.12 116 VAL A CA 1
ATOM 889 C C . VAL A 1 116 ? -0.219 -6.628 -5.895 1.00 94.12 116 VAL A C 1
ATOM 891 O O . VAL A 1 116 ? 0.379 -7.478 -6.565 1.00 94.12 116 VAL A O 1
ATOM 894 N N . PRO A 1 117 ? -0.571 -5.431 -6.397 1.00 95.06 117 PRO A N 1
ATOM 895 C CA . PRO A 1 117 ? -0.183 -5.006 -7.729 1.00 95.06 117 PRO A CA 1
ATOM 896 C C . PRO A 1 117 ? 1.337 -5.082 -7.859 1.00 95.06 117 PRO A C 1
ATOM 898 O O . PRO A 1 117 ? 2.055 -4.450 -7.087 1.00 95.06 117 PRO A O 1
ATOM 901 N N . LEU A 1 118 ? 1.801 -5.883 -8.819 1.00 95.94 118 LEU A N 1
ATOM 902 C CA . LEU A 1 118 ? 3.207 -5.999 -9.200 1.00 95.94 118 LEU A CA 1
ATOM 903 C C . LEU A 1 118 ? 3.322 -5.696 -10.690 1.00 95.94 118 LEU A C 1
ATOM 905 O O . LEU A 1 118 ? 2.900 -6.522 -11.515 1.00 95.94 118 LEU A O 1
ATOM 909 N N . THR A 1 119 ? 3.890 -4.534 -11.009 1.00 95.81 119 THR A N 1
ATOM 910 C CA . THR A 1 119 ? 4.063 -4.054 -12.385 1.00 95.81 119 THR A CA 1
ATOM 911 C C . THR A 1 119 ? 5.505 -4.251 -12.834 1.00 95.81 119 THR A C 1
ATOM 913 O O . THR A 1 119 ? 6.439 -3.798 -12.183 1.00 95.81 119 THR A O 1
ATOM 916 N N . VAL A 1 120 ? 5.698 -4.914 -13.976 1.00 96.38 120 VAL A N 1
ATOM 917 C CA . VAL A 1 120 ? 7.027 -5.119 -14.566 1.00 96.38 120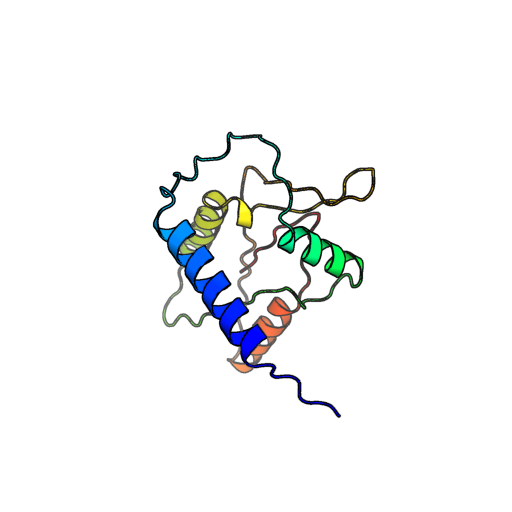 VAL A CA 1
ATOM 918 C C . VAL A 1 120 ? 7.179 -4.196 -15.762 1.00 96.38 120 VAL A C 1
ATOM 920 O O . VAL A 1 120 ? 6.377 -4.246 -16.693 1.00 96.38 120 VAL A O 1
ATOM 923 N N . VAL A 1 121 ? 8.209 -3.354 -15.723 1.00 96.25 121 VAL A N 1
ATOM 924 C CA . VAL A 1 121 ? 8.514 -2.382 -16.773 1.00 96.25 121 VAL A CA 1
ATOM 925 C C . VAL A 1 121 ? 9.991 -2.490 -17.123 1.00 96.25 121 VAL A C 1
ATOM 927 O O . VAL A 1 121 ? 10.844 -2.453 -16.236 1.00 96.25 121 VAL A O 1
ATOM 930 N N . ASP A 1 122 ? 10.293 -2.596 -18.414 1.00 95.88 122 ASP A N 1
ATOM 931 C CA . ASP A 1 122 ? 11.666 -2.527 -18.906 1.00 95.88 122 ASP A CA 1
ATOM 932 C C . ASP A 1 122 ? 12.140 -1.070 -18.950 1.00 95.88 122 ASP A C 1
ATOM 934 O O . ASP A 1 122 ? 11.476 -0.198 -19.516 1.00 95.88 122 ASP A O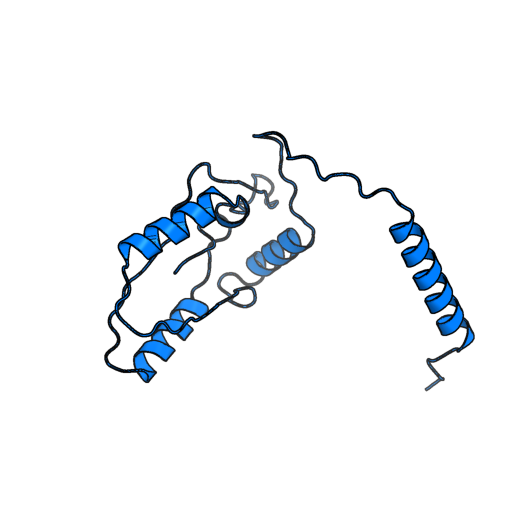 1
ATOM 938 N N . ALA A 1 123 ? 13.315 -0.807 -18.377 1.00 96.88 123 ALA A N 1
ATOM 939 C CA . ALA A 1 123 ? 13.969 0.496 -18.430 1.00 96.88 123 ALA A CA 1
ATOM 940 C C . ALA A 1 123 ? 15.208 0.430 -19.342 1.00 96.88 123 ALA A C 1
ATOM 942 O O . ALA A 1 123 ? 16.022 -0.484 -19.190 1.00 96.88 123 ALA A O 1
ATOM 943 N N . PRO A 1 124 ? 15.390 1.387 -20.270 1.00 96.56 124 PRO A N 1
ATOM 944 C CA . PRO A 1 124 ? 16.521 1.378 -21.200 1.00 96.56 124 PRO A CA 1
ATOM 945 C C . PRO A 1 124 ? 17.872 1.631 -20.514 1.00 96.56 124 PRO A C 1
ATOM 947 O O . PRO A 1 124 ? 18.902 1.166 -20.998 1.00 96.56 124 PRO A O 1
ATOM 950 N N . ASP A 1 125 ? 17.873 2.362 -19.398 1.00 96.94 125 ASP A N 1
ATOM 951 C CA . ASP A 1 125 ? 19.051 2.665 -18.593 1.00 96.94 125 ASP A CA 1
ATOM 952 C C . ASP A 1 125 ? 18.675 2.950 -17.125 1.00 96.94 125 ASP A C 1
ATOM 954 O O . ASP A 1 125 ? 17.508 2.912 -16.723 1.00 96.94 125 ASP A O 1
ATOM 958 N N . GLU A 1 126 ? 19.688 3.215 -16.297 1.00 95.06 126 GLU A N 1
ATOM 959 C CA . GLU A 1 126 ? 19.507 3.488 -14.871 1.00 95.06 126 GLU A CA 1
ATOM 960 C C . GLU A 1 126 ? 18.782 4.815 -14.593 1.00 95.06 126 GLU A C 1
ATOM 962 O O . GLU A 1 126 ? 18.049 4.904 -13.609 1.00 95.06 126 GLU A O 1
ATOM 967 N N . ALA A 1 127 ? 18.938 5.825 -15.451 1.00 97.31 127 ALA A N 1
ATOM 968 C CA . ALA A 1 127 ? 18.271 7.112 -15.269 1.00 97.31 127 ALA A CA 1
ATOM 969 C C . ALA A 1 127 ? 16.762 6.986 -15.520 1.00 97.31 127 ALA A C 1
ATOM 971 O O . ALA A 1 127 ? 15.956 7.490 -14.737 1.00 97.31 127 ALA A O 1
ATOM 972 N N . ALA A 1 128 ? 16.374 6.248 -16.560 1.00 97.69 128 ALA A N 1
ATOM 973 C CA . ALA A 1 128 ? 14.984 5.917 -16.833 1.00 97.69 128 ALA A CA 1
ATOM 974 C C . ALA A 1 128 ? 14.375 5.057 -15.714 1.00 97.69 128 ALA A C 1
ATOM 976 O O . ALA A 1 128 ? 13.255 5.326 -15.283 1.00 97.69 128 ALA A O 1
ATOM 977 N N . ALA A 1 129 ? 15.118 4.073 -15.191 1.00 96.19 129 ALA A N 1
ATOM 978 C CA . ALA A 1 129 ? 14.669 3.273 -14.051 1.00 96.19 129 ALA A CA 1
ATOM 979 C C . ALA A 1 129 ? 14.420 4.142 -12.805 1.00 96.19 129 ALA A C 1
ATOM 981 O O . ALA A 1 129 ? 13.401 3.986 -12.136 1.00 96.19 129 ALA A O 1
ATOM 982 N N . GLN A 1 130 ? 15.317 5.089 -12.517 1.00 96.12 130 GLN A N 1
ATOM 983 C CA . GLN A 1 130 ? 15.165 6.019 -11.399 1.00 96.12 130 GLN A CA 1
ATOM 984 C C . GLN A 1 130 ? 13.929 6.917 -11.566 1.00 96.12 130 GLN A C 1
ATOM 986 O O . GLN A 1 130 ? 13.161 7.076 -10.619 1.00 96.12 130 GLN A O 1
ATOM 991 N N . ALA A 1 131 ? 13.685 7.440 -12.771 1.00 97.38 131 ALA A N 1
ATOM 992 C CA . ALA A 1 131 ? 12.499 8.247 -13.057 1.00 97.38 131 ALA A CA 1
ATOM 993 C C . ALA A 1 131 ? 11.190 7.453 -12.880 1.00 97.38 131 ALA A C 1
ATOM 995 O O . ALA A 1 131 ? 10.217 7.978 -12.339 1.00 97.38 131 ALA A O 1
ATOM 996 N N . LEU A 1 132 ? 11.170 6.176 -13.285 1.00 96.81 132 LEU A N 1
ATOM 997 C CA . LEU A 1 132 ? 10.029 5.281 -13.060 1.00 96.81 132 LEU A CA 1
ATOM 998 C C . LEU A 1 132 ? 9.778 5.048 -11.564 1.00 96.81 132 LEU A C 1
ATOM 1000 O O . LEU A 1 132 ? 8.633 5.110 -11.124 1.00 96.81 132 LEU A O 1
ATOM 1004 N N . VAL A 1 133 ? 10.835 4.830 -10.775 1.00 95.38 133 VAL A N 1
ATOM 1005 C CA . VAL A 1 133 ? 10.735 4.670 -9.314 1.00 95.38 133 VAL A CA 1
ATOM 1006 C C . VAL A 1 133 ? 10.188 5.935 -8.650 1.00 95.38 133 VAL A C 1
ATOM 1008 O O . VAL A 1 133 ? 9.327 5.841 -7.779 1.00 95.38 133 VAL A O 1
ATOM 1011 N N . GLU A 1 134 ? 10.653 7.117 -9.055 1.00 95.75 134 GLU A N 1
ATOM 1012 C CA . GLU A 1 134 ? 10.175 8.396 -8.513 1.00 95.75 134 GLU A CA 1
ATOM 1013 C C . GLU A 1 134 ? 8.702 8.647 -8.850 1.00 95.75 134 GLU A C 1
ATOM 1015 O O . GLU A 1 134 ? 7.924 9.011 -7.967 1.00 95.75 134 G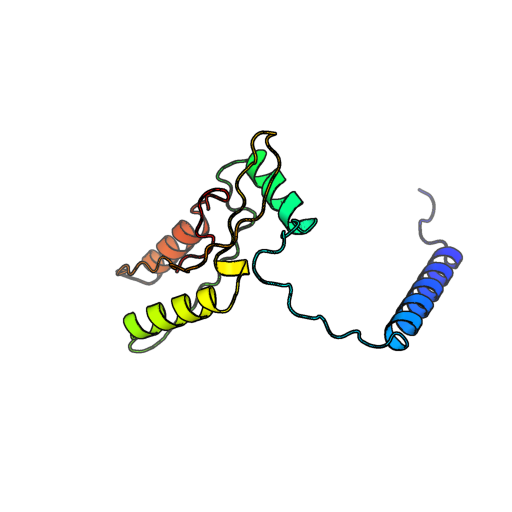LU A O 1
ATOM 1020 N N . ALA A 1 135 ? 8.297 8.381 -10.095 1.00 95.75 135 ALA A N 1
ATOM 1021 C CA . ALA A 1 135 ? 6.900 8.476 -10.507 1.00 95.75 135 ALA A CA 1
ATOM 1022 C C . ALA A 1 135 ? 6.013 7.498 -9.718 1.00 95.75 135 ALA A C 1
ATOM 1024 O O . ALA A 1 135 ? 4.987 7.897 -9.167 1.00 95.75 135 ALA A O 1
ATOM 1025 N N . ALA A 1 136 ? 6.448 6.241 -9.586 1.00 95.19 136 ALA A N 1
ATOM 1026 C CA . ALA A 1 136 ? 5.740 5.226 -8.813 1.00 95.19 136 ALA A CA 1
ATOM 1027 C C . ALA A 1 136 ? 5.694 5.553 -7.313 1.00 95.19 136 ALA A C 1
ATOM 1029 O O . ALA A 1 136 ? 4.746 5.167 -6.642 1.00 95.19 136 ALA A O 1
ATOM 1030 N N . ALA A 1 137 ? 6.676 6.263 -6.753 1.00 95.19 137 ALA A N 1
ATOM 1031 C CA . ALA A 1 137 ? 6.637 6.712 -5.359 1.00 95.19 137 ALA A CA 1
ATOM 1032 C C . ALA A 1 137 ? 5.650 7.875 -5.143 1.00 95.19 137 ALA A C 1
ATOM 1034 O O . ALA A 1 137 ? 5.060 7.989 -4.067 1.00 95.19 137 ALA A O 1
ATOM 1035 N N . ALA A 1 138 ? 5.453 8.720 -6.158 1.00 95.19 138 ALA A N 1
ATOM 1036 C CA . ALA A 1 138 ? 4.562 9.878 -6.109 1.00 95.19 138 ALA A CA 1
ATOM 1037 C C . ALA A 1 138 ? 3.092 9.551 -6.429 1.00 95.19 138 ALA A C 1
ATOM 1039 O O . ALA A 1 138 ? 2.212 10.331 -6.074 1.00 95.19 138 ALA A O 1
ATOM 1040 N N . GLU A 1 139 ? 2.811 8.420 -7.080 1.00 95.00 139 GLU A N 1
ATOM 1041 C CA . GLU A 1 139 ? 1.446 8.011 -7.429 1.00 95.00 139 GLU A CA 1
ATOM 1042 C C . GLU A 1 139 ? 0.563 7.854 -6.168 1.00 95.00 139 GLU A C 1
ATOM 1044 O O . GLU A 1 139 ? 0.886 7.038 -5.303 1.00 95.00 139 GLU A O 1
ATOM 1049 N N . PRO A 1 140 ? -0.543 8.598 -6.008 1.00 94.88 140 PRO A N 1
ATOM 1050 C CA . PRO A 1 140 ? -1.383 8.526 -4.809 1.00 94.88 140 PRO A CA 1
ATOM 1051 C C . PRO A 1 140 ? -1.984 7.142 -4.561 1.00 94.88 140 PRO A C 1
ATOM 1053 O O . PRO A 1 140 ? -2.242 6.388 -5.499 1.00 94.88 140 PRO A O 1
ATOM 1056 N N . PHE A 1 141 ? -2.244 6.817 -3.297 1.00 95.19 141 PHE A N 1
ATOM 1057 C CA . PHE A 1 141 ? -3.104 5.690 -2.942 1.00 95.19 141 PHE A CA 1
ATOM 1058 C C . PHE A 1 141 ? -4.533 6.165 -2.682 1.00 95.19 141 PHE A C 1
ATOM 1060 O O . PHE A 1 141 ? -4.745 7.203 -2.063 1.00 95.19 141 PHE A O 1
ATOM 1067 N N . ASP A 1 142 ? -5.515 5.364 -3.090 1.00 93.88 142 ASP A N 1
ATOM 1068 C CA . ASP A 1 142 ? -6.906 5.538 -2.675 1.00 93.88 142 ASP A CA 1
ATOM 1069 C C . ASP A 1 142 ? -7.125 4.799 -1.349 1.00 93.88 142 ASP A C 1
ATOM 1071 O O . ASP A 1 142 ? -7.240 3.570 -1.321 1.00 93.88 142 ASP A O 1
ATOM 1075 N N . LEU A 1 143 ? -7.178 5.544 -0.240 1.00 95.19 143 LEU A N 1
ATOM 1076 C CA . LEU A 1 143 ? -7.377 4.962 1.087 1.00 95.19 143 LEU A CA 1
ATOM 1077 C C . LEU A 1 143 ? -8.702 4.201 1.213 1.00 95.19 143 LEU A C 1
ATOM 1079 O O . LEU A 1 143 ? -8.758 3.238 1.976 1.00 95.19 143 LEU A O 1
ATOM 1083 N N . ALA A 1 144 ? -9.755 4.592 0.491 1.00 94.69 144 ALA A N 1
ATOM 1084 C CA . ALA A 1 144 ? -11.082 3.998 0.621 1.00 94.69 144 ALA A CA 1
ATOM 1085 C C . ALA A 1 144 ? -11.184 2.641 -0.080 1.00 94.69 144 ALA A C 1
ATOM 1087 O O . ALA A 1 144 ? -11.853 1.740 0.437 1.00 94.69 144 ALA A O 1
ATOM 1088 N N . ASN A 1 145 ? -10.513 2.493 -1.224 1.00 93.06 145 ASN A N 1
ATOM 1089 C CA . ASN A 1 145 ? -10.613 1.305 -2.071 1.00 93.06 145 ASN A CA 1
ATOM 1090 C C . ASN A 1 145 ? -9.396 0.374 -1.962 1.00 93.06 145 ASN A C 1
ATOM 1092 O O . ASN A 1 145 ? -9.562 -0.845 -2.032 1.00 93.06 145 ASN A O 1
ATOM 1096 N N . GLY A 1 146 ? -8.202 0.910 -1.698 1.00 91.62 146 GLY A N 1
ATOM 1097 C CA . GLY A 1 146 ? -6.957 0.145 -1.713 1.00 91.62 146 GLY A CA 1
ATOM 1098 C C . GLY A 1 146 ? -6.661 -0.501 -3.081 1.00 91.62 146 GLY A C 1
ATOM 1099 O O . GLY A 1 146 ? -7.319 -0.181 -4.072 1.00 91.62 146 GLY A O 1
ATOM 1100 N N . PRO A 1 147 ? -5.684 -1.425 -3.151 1.00 94.06 147 PRO A N 1
ATOM 1101 C CA . PRO A 1 147 ? -4.746 -1.808 -2.089 1.00 94.06 147 PRO A CA 1
ATOM 1102 C C . PRO A 1 147 ? -3.759 -0.679 -1.738 1.00 94.06 147 PRO A C 1
ATOM 1104 O O . PRO A 1 147 ? -3.465 0.181 -2.561 1.00 94.06 147 PRO A O 1
ATOM 1107 N N . LEU A 1 148 ? -3.233 -0.687 -0.506 1.00 95.06 148 LEU A N 1
ATOM 1108 C CA . LEU A 1 148 ? -2.297 0.337 0.010 1.00 95.06 148 LEU A CA 1
ATOM 1109 C C . LEU A 1 148 ? -0.830 -0.119 -0.010 1.00 95.06 148 LEU A C 1
ATOM 1111 O O . LEU A 1 148 ? 0.018 0.400 0.715 1.00 95.06 148 LEU A O 1
ATOM 1115 N N . LEU A 1 149 ? -0.554 -1.122 -0.839 1.00 95.25 149 LEU A N 1
ATOM 1116 C CA . LEU A 1 149 ? 0.758 -1.675 -1.134 1.00 95.25 149 LEU A CA 1
ATOM 1117 C C . LEU A 1 149 ? 0.806 -1.953 -2.637 1.00 95.25 149 LEU A C 1
ATOM 1119 O O . LEU A 1 149 ? -0.131 -2.537 -3.177 1.00 95.25 149 LEU A O 1
ATOM 1123 N N . ARG A 1 150 ? 1.899 -1.564 -3.294 1.00 95.56 150 ARG A N 1
ATOM 1124 C CA . ARG A 1 150 ? 2.204 -1.890 -4.695 1.00 95.56 150 ARG A CA 1
ATOM 1125 C C . ARG A 1 150 ? 3.703 -2.125 -4.860 1.00 95.56 150 ARG A C 1
ATOM 1127 O O . ARG A 1 150 ? 4.484 -1.647 -4.032 1.00 95.56 150 ARG A O 1
ATOM 1134 N N . ALA A 1 151 ? 4.074 -2.857 -5.903 1.00 94.38 151 ALA A N 1
ATOM 1135 C CA . ALA A 1 151 ? 5.443 -3.241 -6.226 1.00 94.38 151 ALA A CA 1
ATOM 1136 C C . ALA A 1 151 ? 5.740 -3.124 -7.727 1.00 94.38 151 ALA A C 1
ATOM 1138 O O . ALA A 1 151 ? 4.800 -3.229 -8.553 1.00 94.38 151 ALA A O 1
#

Radius of gyration: 22.26 Å; chains: 1; bounding box: 44×53×61 Å

Secondary structure (DSSP, 8-state):
------HHHHHHHHHHHHHHHHHHHHS-----PPPPTT---PPPHHHHHHHHHHHHSTT--TT---------S---HHHHHHHHHHHHHH-GGGGEE--B-TTS-B--EE-SS----------SSHHHHHHHHHHHHHSPP-TTT------